Protein AF-A0A968EXW6-F1 (afdb_monomer_lite)

Structure (mmCIF, N/CA/C/O backbone):
data_AF-A0A968EXW6-F1
#
_entry.id   AF-A0A968EXW6-F1
#
loop_
_atom_site.group_PDB
_atom_site.id
_atom_site.type_symbol
_atom_site.label_atom_id
_atom_site.label_alt_id
_atom_site.label_comp_id
_atom_site.label_asym_id
_atom_site.label_entity_id
_atom_site.label_seq_id
_atom_site.pdbx_PDB_ins_code
_atom_site.Cartn_x
_atom_site.Cartn_y
_atom_site.Cartn_z
_atom_site.occupancy
_atom_site.B_iso_or_equiv
_atom_site.auth_seq_id
_atom_site.auth_comp_id
_atom_site.auth_asym_id
_atom_site.auth_atom_id
_atom_site.pdbx_PDB_model_num
ATOM 1 N N . MET A 1 1 ? -44.787 21.287 -12.733 1.00 39.47 1 MET A N 1
ATOM 2 C CA . MET A 1 1 ? -44.145 19.954 -12.680 1.00 39.47 1 MET A CA 1
ATOM 3 C C . MET A 1 1 ? -42.801 20.035 -13.386 1.00 39.47 1 MET A C 1
ATOM 5 O O . MET A 1 1 ? -42.774 20.272 -14.580 1.00 39.47 1 MET A O 1
ATOM 9 N N . GLY A 1 2 ? -41.697 19.935 -12.649 1.00 40.47 2 GLY A N 1
ATOM 10 C CA . GLY A 1 2 ? -40.346 20.066 -13.203 1.00 40.47 2 GLY A CA 1
ATOM 11 C C . GLY A 1 2 ? -39.309 19.957 -12.092 1.00 40.47 2 GLY A C 1
ATOM 12 O O . GLY A 1 2 ? -38.719 20.950 -11.681 1.00 40.47 2 GLY A O 1
ATOM 13 N N . HIS A 1 3 ? -39.161 18.759 -11.522 1.00 34.41 3 HIS A N 1
ATOM 14 C CA . HIS A 1 3 ? -38.190 18.502 -10.460 1.00 34.41 3 HIS A CA 1
ATOM 15 C C . HIS A 1 3 ? -36.772 18.460 -11.043 1.00 34.41 3 HIS A C 1
ATOM 17 O O . HIS A 1 3 ? -36.358 17.470 -11.642 1.00 34.41 3 HIS A O 1
ATOM 23 N N . LEU A 1 4 ? -36.018 19.542 -10.836 1.00 43.25 4 LEU A N 1
ATOM 24 C CA . LEU A 1 4 ? -34.595 19.622 -11.154 1.00 43.25 4 LEU A CA 1
ATOM 25 C C . LEU A 1 4 ? -33.804 18.661 -10.248 1.00 43.25 4 LEU A C 1
ATOM 27 O O . LEU A 1 4 ? -33.621 18.887 -9.047 1.00 43.25 4 LEU A O 1
ATOM 31 N N . HIS A 1 5 ? -33.328 17.570 -10.839 1.00 35.28 5 HIS A N 1
ATOM 32 C CA . HIS A 1 5 ? -32.443 16.599 -10.211 1.00 35.28 5 HIS A CA 1
ATOM 33 C C . HIS A 1 5 ? -31.071 17.252 -9.948 1.00 35.28 5 HIS A C 1
ATOM 35 O O . HIS A 1 5 ? -30.242 17.388 -10.844 1.00 35.28 5 HIS A O 1
ATOM 41 N N . ARG A 1 6 ? -30.804 17.677 -8.704 1.00 39.69 6 ARG A N 1
ATOM 42 C CA . ARG A 1 6 ? -29.458 18.114 -8.286 1.00 39.69 6 ARG A CA 1
ATOM 43 C C . ARG A 1 6 ? -28.496 16.913 -8.295 1.00 39.69 6 ARG A C 1
ATOM 45 O O . ARG A 1 6 ? -28.744 15.962 -7.547 1.00 39.69 6 ARG A O 1
ATOM 52 N N . PRO A 1 7 ? -27.364 16.950 -9.021 1.00 36.69 7 PRO A N 1
ATOM 53 C CA . PRO A 1 7 ? -26.350 15.910 -8.911 1.00 36.69 7 PRO A CA 1
ATOM 54 C C . PRO A 1 7 ? -25.694 15.966 -7.522 1.00 36.69 7 PRO A C 1
ATOM 56 O O . PRO A 1 7 ? -25.000 16.918 -7.156 1.00 36.69 7 PRO A O 1
ATOM 59 N N . ARG A 1 8 ? -25.949 14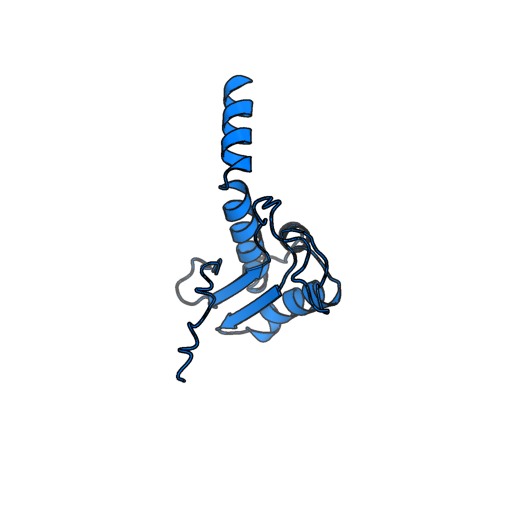.933 -6.712 1.00 46.53 8 ARG A N 1
ATOM 60 C CA . ARG A 1 8 ? -25.301 14.705 -5.415 1.00 46.53 8 ARG A CA 1
ATOM 61 C C . ARG A 1 8 ? -23.933 14.066 -5.635 1.00 46.53 8 ARG A C 1
ATOM 63 O O . ARG A 1 8 ? -23.838 13.009 -6.243 1.00 46.53 8 ARG A O 1
ATOM 70 N N . GLY A 1 9 ? -22.907 14.641 -5.011 1.00 35.31 9 GLY A N 1
ATOM 71 C CA . GLY A 1 9 ? -21.684 13.908 -4.677 1.00 35.31 9 GLY A CA 1
ATOM 72 C C . GLY A 1 9 ? -20.431 14.390 -5.393 1.00 35.31 9 GLY A C 1
ATOM 73 O O . GLY A 1 9 ? -19.865 13.690 -6.224 1.00 35.31 9 GLY A O 1
ATOM 74 N N . ARG A 1 10 ? -19.916 15.554 -4.987 1.00 34.38 10 ARG A N 1
ATOM 75 C CA . ARG A 1 10 ? -18.542 15.966 -5.298 1.00 34.38 10 ARG A CA 1
ATOM 76 C C . ARG A 1 10 ? -17.584 15.053 -4.516 1.00 34.38 10 ARG A C 1
ATOM 78 O O . ARG A 1 10 ? -17.276 15.303 -3.352 1.00 34.38 10 ARG A O 1
ATOM 85 N N . ALA A 1 11 ? -17.167 13.950 -5.136 1.00 36.31 11 ALA A N 1
ATOM 86 C CA . ALA A 1 11 ? -16.231 12.976 -4.584 1.00 36.31 11 ALA A CA 1
ATOM 87 C C . ALA A 1 11 ? -14.817 13.579 -4.470 1.00 36.31 11 ALA A C 1
ATOM 89 O O . ALA A 1 11 ? -13.970 13.404 -5.338 1.00 36.31 11 ALA A O 1
ATOM 90 N N . ARG A 1 12 ? -14.555 14.310 -3.385 1.00 39.47 12 ARG A N 1
ATOM 91 C CA . ARG A 1 12 ? -13.227 14.843 -3.049 1.00 39.47 12 ARG A CA 1
ATOM 92 C C . ARG A 1 12 ? -12.545 13.904 -2.055 1.00 39.47 12 ARG A C 1
ATOM 94 O O . ARG A 1 12 ? -12.788 13.975 -0.854 1.00 39.47 12 ARG A O 1
ATOM 101 N N . GLY A 1 13 ? -11.730 12.977 -2.551 1.00 38.56 13 GLY A N 1
ATOM 102 C CA . GLY A 1 13 ? -11.046 12.004 -1.693 1.00 38.56 13 GLY A CA 1
ATOM 103 C C . GLY A 1 13 ? -10.173 11.012 -2.449 1.00 38.56 13 GLY A C 1
ATOM 104 O O . GLY A 1 13 ? -10.233 9.819 -2.175 1.00 38.56 13 GLY A O 1
ATOM 105 N N . ALA A 1 14 ? -9.414 11.504 -3.420 1.00 44.44 14 ALA A N 1
ATOM 106 C CA . ALA A 1 14 ? -8.372 10.764 -4.112 1.00 44.44 14 ALA A CA 1
ATOM 107 C C . ALA A 1 14 ? -7.052 10.980 -3.354 1.00 44.44 14 ALA A C 1
ATOM 109 O O . ALA A 1 14 ? -6.619 12.123 -3.219 1.00 44.44 14 ALA A O 1
ATOM 110 N N . VAL A 1 15 ? -6.431 9.918 -2.831 1.00 52.66 15 VAL A N 1
ATOM 111 C CA . VAL A 1 15 ? -5.048 9.981 -2.332 1.00 52.66 15 VAL A CA 1
ATOM 112 C C . VAL A 1 15 ? -4.181 9.330 -3.403 1.00 52.66 15 VAL A C 1
ATOM 114 O O . VAL A 1 15 ? -4.154 8.109 -3.544 1.00 52.66 15 VAL A O 1
ATOM 117 N N . GLY A 1 16 ? -3.568 10.172 -4.234 1.00 47.19 16 GLY A N 1
ATOM 118 C CA . GLY A 1 16 ? -2.627 9.748 -5.265 1.00 47.19 16 GLY A CA 1
ATOM 119 C C . GLY A 1 16 ? -1.230 9.621 -4.672 1.00 47.19 16 GLY A C 1
ATOM 120 O O . GLY A 1 16 ? -0.679 10.602 -4.169 1.00 47.19 16 GLY A O 1
ATOM 121 N N . GLY A 1 17 ? -0.651 8.425 -4.733 1.00 48.84 17 GLY A N 1
ATOM 122 C CA . GLY A 1 17 ? 0.757 8.225 -4.408 1.00 48.84 17 GLY A CA 1
ATOM 123 C C . GLY A 1 17 ? 1.606 8.665 -5.596 1.00 48.84 17 GLY A C 1
ATOM 124 O O . GLY A 1 17 ? 1.685 7.948 -6.589 1.00 48.84 17 GLY A O 1
ATOM 125 N N . ARG A 1 18 ? 2.236 9.844 -5.525 1.00 44.28 18 ARG A N 1
ATOM 126 C CA . ARG A 1 18 ? 3.270 10.235 -6.496 1.00 44.28 18 ARG A CA 1
ATOM 127 C C . ARG A 1 18 ? 4.557 9.482 -6.164 1.00 44.28 18 ARG A C 1
ATOM 129 O O . ARG A 1 18 ? 5.257 9.854 -5.223 1.00 44.28 18 ARG A O 1
ATOM 136 N N . GLY A 1 19 ? 4.880 8.439 -6.927 1.00 43.31 19 GLY A N 1
ATOM 137 C CA . GLY A 1 19 ? 6.241 7.907 -6.958 1.00 43.31 19 GLY A CA 1
ATOM 138 C C . GLY A 1 19 ? 7.170 9.003 -7.478 1.00 43.31 19 GLY A C 1
ATOM 139 O O . GLY A 1 19 ? 7.073 9.381 -8.641 1.00 43.31 19 GLY A O 1
ATOM 140 N N . ARG A 1 20 ? 8.013 9.587 -6.615 1.00 41.50 20 ARG A N 1
ATOM 141 C CA . ARG A 1 20 ? 9.028 10.557 -7.050 1.00 41.50 20 ARG A CA 1
ATOM 142 C C . ARG A 1 20 ? 10.084 9.814 -7.872 1.00 41.50 20 ARG A C 1
ATOM 144 O O . ARG A 1 20 ? 10.888 9.069 -7.328 1.00 41.50 20 ARG A O 1
ATOM 151 N N . GLY A 1 21 ? 10.006 10.011 -9.179 1.00 39.44 21 GLY A N 1
ATOM 152 C CA . GLY A 1 21 ? 10.889 9.513 -10.226 1.00 39.44 21 GLY A CA 1
ATOM 153 C C . GLY A 1 21 ? 10.179 9.829 -11.538 1.00 39.44 21 GLY A C 1
ATOM 154 O O . GLY A 1 21 ? 9.039 9.412 -11.717 1.00 39.44 21 GLY A O 1
ATOM 155 N N . ALA A 1 22 ? 10.781 10.643 -12.401 1.00 41.66 22 ALA A N 1
ATOM 156 C CA . ALA A 1 22 ? 10.117 11.410 -13.463 1.00 41.66 22 ALA A CA 1
ATOM 157 C C . ALA A 1 22 ? 9.393 10.609 -14.582 1.00 41.66 22 ALA A C 1
ATOM 159 O O . ALA A 1 22 ? 9.057 11.191 -15.607 1.00 41.66 22 ALA A O 1
ATOM 160 N N . ARG A 1 23 ? 9.133 9.301 -14.417 1.00 53.03 23 ARG A N 1
ATOM 161 C CA . ARG A 1 23 ? 8.393 8.420 -15.349 1.00 53.03 23 ARG A CA 1
ATOM 162 C C . ARG A 1 23 ? 7.624 7.285 -14.634 1.00 53.03 23 ARG A C 1
ATOM 164 O O . ARG A 1 23 ? 7.504 6.184 -15.163 1.00 53.03 23 ARG A O 1
ATOM 171 N N . GLY A 1 24 ? 7.176 7.501 -13.394 1.00 52.25 24 GLY A N 1
ATOM 172 C CA . GLY A 1 24 ? 6.448 6.493 -12.607 1.00 52.25 24 GLY A CA 1
ATOM 173 C C . GLY A 1 24 ? 4.941 6.408 -12.923 1.00 52.25 24 GLY A C 1
ATOM 174 O O . GLY A 1 24 ? 4.359 7.388 -13.383 1.00 52.25 24 GLY A O 1
ATOM 175 N N . PRO A 1 25 ? 4.281 5.270 -12.644 1.00 57.75 25 PRO A N 1
ATOM 176 C CA . PRO A 1 25 ? 2.860 5.071 -12.891 1.00 57.75 25 PRO A CA 1
ATOM 177 C C . PRO A 1 25 ? 2.037 5.878 -11.878 1.00 57.75 25 PRO A C 1
ATOM 179 O O . PRO A 1 25 ? 2.315 5.889 -10.675 1.00 57.75 25 PRO A O 1
ATOM 182 N N . HIS A 1 26 ? 1.003 6.556 -12.362 1.00 59.31 26 HIS A N 1
ATOM 183 C CA . HIS A 1 26 ? 0.042 7.271 -11.539 1.00 59.31 26 HIS A CA 1
ATOM 184 C C . HIS A 1 26 ? -0.918 6.272 -10.883 1.00 59.31 26 HIS A C 1
ATOM 186 O O . HIS A 1 26 ? -1.822 5.733 -11.523 1.00 59.31 26 HIS A O 1
ATOM 192 N N . LEU A 1 27 ? -0.722 6.030 -9.585 1.00 66.81 27 LEU A N 1
ATOM 193 C CA . LEU A 1 27 ? -1.589 5.183 -8.770 1.00 66.81 27 LEU A CA 1
ATOM 194 C C . LEU A 1 27 ? -2.563 6.039 -7.957 1.00 66.81 27 LEU A C 1
ATOM 196 O O . LEU A 1 27 ? -2.169 6.784 -7.052 1.00 66.81 27 LEU A O 1
ATOM 200 N N . LEU A 1 28 ? -3.850 5.893 -8.261 1.00 73.25 28 LEU A N 1
ATOM 201 C CA . LEU A 1 28 ? -4.945 6.503 -7.527 1.00 73.25 28 LEU A CA 1
ATOM 202 C C . LEU A 1 28 ? -5.684 5.440 -6.716 1.00 73.25 28 LEU A C 1
ATOM 204 O O . LEU A 1 28 ? -6.403 4.601 -7.258 1.00 73.25 28 LEU A O 1
ATOM 208 N N . LEU A 1 29 ? -5.539 5.498 -5.394 1.00 73.19 29 LEU A N 1
ATOM 209 C CA . LEU A 1 29 ? -6.171 4.550 -4.485 1.00 73.19 29 LEU A CA 1
ATOM 210 C C . LEU A 1 29 ? -7.355 5.207 -3.775 1.00 73.19 29 LEU A C 1
ATOM 212 O O . LEU A 1 29 ? -7.218 6.258 -3.141 1.00 73.19 29 LEU A O 1
ATOM 216 N N . ARG A 1 30 ? -8.536 4.586 -3.877 1.00 71.00 30 ARG A N 1
ATOM 217 C CA . ARG A 1 30 ? -9.763 5.081 -3.248 1.00 71.00 30 ARG A CA 1
ATOM 218 C C . ARG A 1 30 ? -10.154 4.174 -2.086 1.00 71.00 30 ARG A C 1
ATOM 220 O O . ARG A 1 30 ? -10.580 3.034 -2.269 1.00 71.00 30 ARG A O 1
ATOM 227 N N . ALA A 1 31 ? -10.070 4.716 -0.876 1.00 70.25 31 ALA A N 1
ATOM 228 C CA . ALA A 1 31 ? -10.501 4.039 0.341 1.00 70.25 31 ALA A CA 1
ATOM 229 C C . ALA A 1 31 ? -11.555 4.830 1.114 1.00 70.25 31 ALA A C 1
ATOM 231 O O . ALA A 1 31 ? -11.702 6.048 0.971 1.00 70.25 31 ALA A O 1
ATOM 232 N N . ARG A 1 32 ? -12.321 4.101 1.931 1.00 61.53 32 ARG A N 1
ATOM 233 C CA . ARG A 1 32 ? -13.412 4.659 2.734 1.00 61.53 32 ARG A CA 1
ATOM 234 C C . ARG A 1 32 ? -12.853 5.543 3.849 1.00 61.53 32 ARG A C 1
ATOM 236 O O . ARG A 1 32 ? -12.243 5.033 4.792 1.00 61.53 32 ARG A O 1
ATOM 243 N N . ARG A 1 33 ? -13.114 6.855 3.768 1.00 58.62 33 ARG A N 1
ATOM 244 C CA . ARG A 1 33 ? -12.785 7.808 4.840 1.00 58.62 33 ARG A CA 1
ATOM 245 C C . ARG A 1 33 ? -13.497 7.444 6.152 1.00 58.62 33 ARG A C 1
ATOM 247 O O . ARG A 1 33 ? -14.614 6.918 6.107 1.00 58.62 33 ARG A O 1
ATOM 254 N N . PRO A 1 34 ? -12.896 7.763 7.313 1.00 55.31 34 PRO A N 1
ATOM 255 C CA . PRO A 1 34 ? -13.618 7.743 8.579 1.00 55.31 34 PRO A CA 1
ATOM 256 C C . PRO A 1 34 ? -14.796 8.720 8.491 1.00 55.31 34 PRO A C 1
ATOM 258 O O . PRO A 1 34 ? -14.606 9.909 8.239 1.00 55.31 34 PRO A O 1
ATOM 261 N N . ARG A 1 35 ? -16.025 8.207 8.624 1.00 52.53 35 ARG A N 1
ATOM 262 C CA . ARG A 1 35 ? -17.216 9.061 8.679 1.00 52.53 35 ARG A CA 1
ATOM 263 C C . ARG A 1 35 ? -17.241 9.784 10.032 1.00 52.53 35 ARG A C 1
ATOM 265 O O . ARG A 1 35 ? -17.078 9.109 11.049 1.00 52.53 35 ARG A O 1
ATOM 272 N N . PRO A 1 36 ? -17.472 11.108 10.073 1.00 54.47 36 PRO A N 1
ATOM 273 C CA . PRO A 1 36 ? -17.835 11.776 11.316 1.00 54.47 36 PRO A CA 1
ATOM 274 C C . PRO A 1 36 ? -19.152 11.176 11.826 1.00 54.47 36 PRO A C 1
ATOM 276 O O . PRO A 1 36 ? -20.030 10.822 11.035 1.00 54.47 36 PRO A O 1
ATOM 279 N N . ARG A 1 37 ? -19.251 10.992 13.144 1.00 52.50 37 ARG A N 1
ATOM 280 C CA . ARG A 1 37 ? -20.352 10.292 13.819 1.00 52.50 37 ARG A CA 1
ATOM 281 C C . ARG A 1 37 ? -21.620 11.159 13.798 1.00 52.50 37 ARG A C 1
ATOM 283 O O . ARG A 1 37 ? -21.978 11.763 14.798 1.00 52.50 37 ARG A O 1
ATOM 290 N N . ASP A 1 38 ? -22.276 11.243 12.642 1.00 52.12 38 ASP A N 1
ATOM 291 C CA . ASP A 1 38 ? -23.578 11.898 12.482 1.00 52.12 38 ASP A CA 1
ATOM 292 C C . ASP A 1 38 ? -24.688 10.976 13.014 1.00 52.12 38 ASP A C 1
ATOM 294 O O . ASP A 1 38 ? -24.882 9.855 12.539 1.00 52.12 38 ASP A O 1
ATOM 298 N N . ARG A 1 39 ? -25.401 11.450 14.039 1.00 54.84 39 ARG A N 1
ATOM 299 C CA . ARG A 1 39 ? -26.441 10.707 14.766 1.00 54.84 39 ARG A CA 1
ATOM 300 C C . ARG A 1 39 ? -27.813 10.767 14.068 1.00 54.84 39 ARG A C 1
ATOM 302 O O . ARG A 1 39 ? -28.721 10.060 14.502 1.00 54.84 39 ARG A O 1
ATOM 309 N N . ARG A 1 40 ? -27.991 11.575 13.006 1.00 57.81 40 ARG A N 1
ATOM 310 C CA . ARG A 1 40 ? -29.317 11.914 12.434 1.00 57.81 40 ARG A CA 1
ATOM 311 C C . ARG A 1 40 ? -29.836 11.033 11.289 1.00 57.81 40 ARG A C 1
ATOM 313 O O . ARG A 1 40 ? -30.971 11.232 10.870 1.00 57.81 40 ARG A O 1
ATOM 320 N N . ARG A 1 41 ? -29.084 10.056 10.768 1.00 46.78 41 ARG A N 1
ATOM 321 C CA . ARG A 1 41 ? -29.525 9.246 9.607 1.00 46.78 41 ARG A CA 1
ATOM 322 C C . ARG A 1 41 ? -29.509 7.745 9.897 1.00 46.78 41 ARG A C 1
ATOM 324 O O . ARG A 1 41 ? -28.586 7.044 9.494 1.00 46.78 41 ARG A O 1
ATOM 331 N N . ARG A 1 42 ? -30.547 7.252 10.585 1.00 44.47 42 ARG A N 1
ATOM 332 C CA . ARG A 1 42 ? -30.737 5.818 10.895 1.00 44.47 42 ARG A CA 1
ATOM 333 C C . ARG A 1 42 ? -31.510 5.011 9.836 1.00 44.47 42 ARG A C 1
ATOM 335 O O . ARG A 1 42 ? -31.631 3.812 10.008 1.00 44.47 42 ARG A O 1
ATOM 342 N N . GLY A 1 43 ? -32.012 5.623 8.758 1.00 41.19 43 GLY A N 1
ATOM 343 C CA . GLY A 1 43 ? -32.969 4.955 7.853 1.00 41.19 43 GLY A CA 1
ATOM 344 C C . GLY A 1 43 ? -32.626 4.920 6.361 1.00 41.19 43 GLY A C 1
ATOM 345 O O . GLY A 1 43 ? -33.492 4.593 5.564 1.00 41.19 43 GLY A O 1
ATOM 346 N N . ALA A 1 44 ? -31.411 5.283 5.943 1.00 51.59 44 ALA A N 1
ATOM 347 C CA . ALA A 1 44 ? -31.071 5.372 4.519 1.00 51.59 44 ALA A CA 1
ATOM 348 C C . ALA A 1 44 ? -29.859 4.507 4.160 1.00 51.59 44 ALA A C 1
ATOM 350 O O . ALA A 1 44 ? -28.827 5.043 3.767 1.00 51.59 44 ALA A O 1
ATOM 351 N N . TRP A 1 45 ? -29.990 3.186 4.302 1.00 47.16 45 TRP A N 1
ATOM 352 C CA . TRP A 1 45 ? -29.017 2.220 3.783 1.00 47.16 45 TRP A CA 1
ATOM 353 C C . TRP A 1 45 ? -29.776 1.031 3.183 1.00 47.16 45 TRP A C 1
ATOM 355 O O . TRP A 1 45 ? -30.157 0.095 3.878 1.00 47.16 45 TRP A O 1
ATOM 365 N N . ARG A 1 46 ? -30.090 1.142 1.886 1.00 38.88 46 ARG A N 1
ATOM 366 C CA . ARG A 1 46 ? -30.579 0.032 1.055 1.00 38.88 46 ARG A CA 1
ATOM 367 C C . ARG A 1 46 ? -29.361 -0.818 0.666 1.00 38.88 46 ARG A C 1
ATOM 369 O O . ARG A 1 46 ? -28.277 -0.253 0.541 1.00 38.88 46 ARG A O 1
ATOM 376 N N . GLY A 1 47 ? -29.575 -2.134 0.579 1.00 35.75 47 GLY A N 1
ATOM 377 C CA . GLY A 1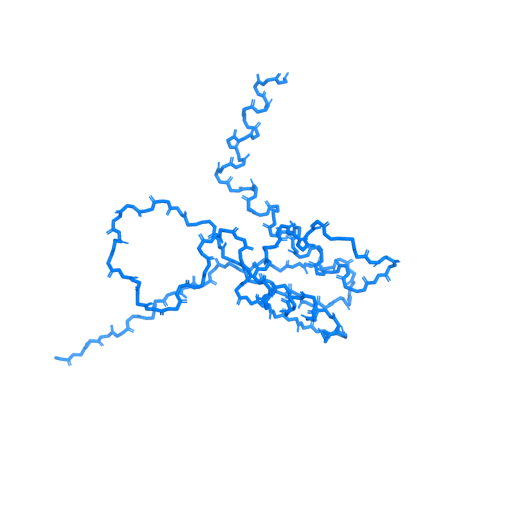 47 ? -28.577 -3.212 0.581 1.00 35.75 47 GLY A CA 1
ATOM 378 C C . GLY A 1 47 ? -27.334 -3.000 -0.285 1.00 35.75 47 GLY A C 1
ATOM 379 O O . GLY A 1 47 ? -27.368 -2.220 -1.224 1.00 35.75 47 GLY A O 1
ATOM 380 N N . GLU A 1 48 ? -26.266 -3.738 0.058 1.00 48.22 48 GLU A N 1
ATOM 381 C CA . GLU A 1 48 ? -24.885 -3.692 -0.488 1.00 48.22 48 GLU A CA 1
ATOM 382 C C . GLU A 1 48 ? -23.854 -2.882 0.334 1.00 48.22 48 GLU A C 1
ATOM 384 O O . GLU A 1 48 ? -22.773 -2.536 -0.148 1.00 48.22 48 GLU A O 1
ATOM 389 N N . ASP A 1 49 ? -24.127 -2.629 1.619 1.00 48.69 49 ASP A N 1
ATOM 390 C CA . ASP A 1 49 ? -23.159 -2.078 2.580 1.00 48.69 49 ASP A CA 1
ATOM 391 C C . ASP A 1 49 ? -22.009 -3.072 2.877 1.00 48.69 49 ASP A C 1
ATOM 393 O O . ASP A 1 49 ? -21.971 -3.769 3.890 1.00 48.69 49 ASP A O 1
ATOM 397 N N . LEU A 1 50 ? -21.014 -3.112 1.990 1.00 48.56 50 LEU A N 1
ATOM 398 C CA . LEU A 1 50 ? -19.745 -3.815 2.186 1.00 48.56 50 LEU A CA 1
ATOM 399 C C . LEU A 1 50 ? -18.994 -3.269 3.428 1.00 48.56 50 LEU A C 1
ATOM 401 O O . LEU A 1 50 ? -18.533 -2.121 3.444 1.00 48.56 50 LEU A O 1
ATOM 405 N N . GLY A 1 51 ? -18.856 -4.108 4.463 1.00 45.72 51 GLY A N 1
ATOM 406 C CA . GLY A 1 51 ? -17.804 -4.092 5.500 1.00 45.72 51 GLY A CA 1
ATOM 407 C C . GLY A 1 51 ? -17.438 -2.726 6.107 1.00 45.72 51 GLY A C 1
ATOM 408 O O . GLY A 1 51 ? -16.452 -2.091 5.716 1.00 45.72 51 GLY A O 1
ATOM 409 N N . GLY A 1 52 ? -18.214 -2.276 7.095 1.00 52.19 52 GLY A N 1
ATOM 410 C CA . GLY A 1 52 ? -18.250 -0.919 7.663 1.00 52.19 52 GLY A CA 1
ATOM 411 C C . GLY A 1 52 ? -17.061 -0.429 8.506 1.00 52.19 52 GLY A C 1
ATOM 412 O O . GLY A 1 52 ? -17.280 0.130 9.580 1.00 52.19 52 GLY A O 1
ATOM 413 N N . HIS A 1 53 ? -15.816 -0.536 8.029 1.00 65.75 53 HIS A N 1
ATOM 414 C CA . HIS A 1 53 ? -14.649 0.012 8.738 1.00 65.75 53 HIS A CA 1
ATOM 415 C C . HIS A 1 53 ? -13.832 1.029 7.913 1.00 65.75 53 HIS A C 1
ATOM 417 O O . HIS A 1 53 ? -13.687 0.896 6.696 1.00 65.75 53 HIS A O 1
ATOM 423 N N . PRO A 1 54 ? -13.273 2.076 8.550 1.00 71.44 54 PRO A N 1
ATOM 424 C CA . PRO A 1 54 ? -12.399 3.033 7.875 1.00 71.44 54 PRO A CA 1
ATOM 425 C C . PRO A 1 54 ? -11.115 2.359 7.379 1.00 71.44 54 PRO A C 1
ATOM 427 O O . PRO A 1 54 ? -10.446 1.640 8.126 1.00 71.44 54 PRO A O 1
ATOM 430 N N . GLY A 1 55 ? -10.749 2.637 6.126 1.00 76.25 55 GLY A N 1
ATOM 431 C CA . GLY A 1 55 ? -9.587 2.026 5.469 1.00 76.25 55 GLY A CA 1
ATOM 432 C C . GLY A 1 55 ? -9.878 0.755 4.665 1.00 76.25 55 GLY A C 1
ATOM 433 O O . GLY A 1 55 ? -8.928 0.156 4.163 1.00 76.25 55 GLY A O 1
ATOM 434 N N . THR A 1 56 ? -11.147 0.363 4.505 1.00 85.88 56 THR A N 1
ATOM 435 C CA . THR A 1 56 ? -11.562 -0.628 3.497 1.00 85.88 56 THR A CA 1
ATOM 436 C C . THR A 1 56 ? -11.311 -0.084 2.086 1.00 85.88 56 THR A C 1
ATOM 438 O O . THR A 1 56 ? -11.612 1.084 1.797 1.00 85.88 56 THR A O 1
ATOM 441 N N . ILE A 1 57 ? -10.754 -0.928 1.213 1.00 86.81 57 ILE A N 1
ATOM 442 C CA . ILE A 1 57 ? -10.477 -0.610 -0.193 1.00 86.81 57 ILE A CA 1
ATOM 443 C C . ILE A 1 57 ? -11.800 -0.594 -0.964 1.00 86.81 57 ILE A C 1
ATOM 445 O O . ILE A 1 57 ? -12.500 -1.601 -1.026 1.00 86.81 57 ILE A O 1
ATOM 449 N N . LEU A 1 58 ? -12.144 0.546 -1.566 1.00 85.88 58 LEU A N 1
ATOM 450 C CA . LEU A 1 58 ? -13.345 0.671 -2.404 1.00 85.88 58 LEU A CA 1
ATOM 451 C C . LEU A 1 58 ? -13.013 0.369 -3.870 1.00 85.88 58 LEU A C 1
ATOM 453 O O . LEU A 1 58 ? -13.795 -0.253 -4.590 1.00 85.88 58 LEU A O 1
ATOM 457 N N . GLY A 1 59 ? -11.820 0.770 -4.299 1.00 84.38 59 GLY A N 1
ATOM 458 C CA . GLY A 1 59 ? -11.284 0.519 -5.629 1.00 84.38 59 GLY A CA 1
ATOM 459 C C . GLY A 1 59 ? -9.936 1.207 -5.821 1.00 84.38 59 GLY A C 1
ATOM 460 O O . GLY A 1 59 ? -9.523 2.031 -5.001 1.00 84.38 59 GLY A O 1
ATOM 461 N N . ALA A 1 60 ? -9.260 0.867 -6.912 1.00 86.75 60 ALA A N 1
ATOM 462 C CA . ALA A 1 60 ? -7.996 1.466 -7.307 1.00 86.75 60 ALA A CA 1
ATOM 463 C C . ALA A 1 60 ? -7.975 1.696 -8.817 1.00 86.75 60 ALA A C 1
ATOM 465 O O . ALA A 1 60 ? -8.562 0.922 -9.572 1.00 86.75 60 ALA A O 1
ATOM 466 N N . THR A 1 61 ? -7.280 2.743 -9.239 1.00 88.31 61 THR A N 1
ATOM 467 C CA . THR A 1 61 ? -7.021 3.056 -10.642 1.00 88.31 61 THR A CA 1
ATOM 468 C C . THR A 1 61 ? -5.520 3.229 -10.797 1.00 88.31 61 THR A C 1
ATOM 470 O O . THR A 1 61 ? -4.919 4.045 -10.099 1.00 88.31 61 THR A O 1
ATOM 473 N N . VAL A 1 62 ? -4.910 2.440 -11.677 1.00 86.75 62 VAL A N 1
ATOM 474 C CA . VAL A 1 62 ? -3.469 2.485 -11.941 1.00 86.75 62 VAL A CA 1
ATOM 475 C C . VAL A 1 62 ? -3.258 2.849 -13.400 1.00 86.75 62 VAL A C 1
ATOM 477 O O . VAL A 1 62 ? -3.837 2.212 -14.275 1.00 86.75 62 VAL A O 1
ATOM 480 N N . LEU A 1 63 ? -2.444 3.867 -13.655 1.00 86.06 63 LEU A N 1
ATOM 481 C CA . LEU A 1 63 ? -2.110 4.340 -14.995 1.00 86.06 63 LEU A CA 1
ATOM 482 C C . LEU A 1 63 ? -0.589 4.329 -15.158 1.00 86.06 63 LEU A C 1
ATOM 484 O O . LEU A 1 63 ? 0.106 4.987 -14.391 1.00 86.06 63 LEU A O 1
ATOM 488 N N . GLY A 1 64 ? -0.062 3.605 -16.144 1.00 83.69 64 GLY A N 1
ATOM 489 C CA . GLY A 1 64 ? 1.369 3.594 -16.468 1.00 83.69 64 GLY A CA 1
ATOM 490 C C . GLY A 1 64 ? 1.900 2.214 -16.851 1.00 83.69 64 GLY A C 1
ATOM 491 O O . GLY A 1 64 ? 1.148 1.242 -16.941 1.00 83.69 64 GLY A O 1
ATOM 492 N N . SER A 1 65 ? 3.210 2.127 -17.085 1.00 85.38 65 SER A N 1
ATOM 493 C CA . SER A 1 65 ? 3.877 0.862 -17.401 1.00 85.38 65 SER A CA 1
ATOM 494 C C . SER A 1 65 ? 3.728 -0.142 -16.251 1.00 85.38 65 SER A C 1
ATOM 496 O O . SER A 1 65 ? 3.710 0.233 -15.080 1.00 85.38 65 SER A O 1
ATOM 498 N N . ARG A 1 66 ? 3.563 -1.427 -16.601 1.00 87.19 66 ARG A N 1
ATOM 499 C CA . ARG A 1 66 ? 3.338 -2.545 -15.659 1.00 87.19 66 ARG A CA 1
ATOM 500 C C . ARG A 1 66 ? 2.148 -2.350 -14.703 1.00 87.19 66 ARG A C 1
ATOM 502 O O . ARG A 1 66 ? 2.113 -2.931 -13.621 1.00 87.19 66 ARG A O 1
ATOM 509 N N . ALA A 1 67 ? 1.125 -1.589 -15.108 1.00 87.69 67 ALA A N 1
ATOM 510 C CA . ALA A 1 67 ? -0.087 -1.390 -14.307 1.00 87.69 67 ALA A CA 1
ATOM 511 C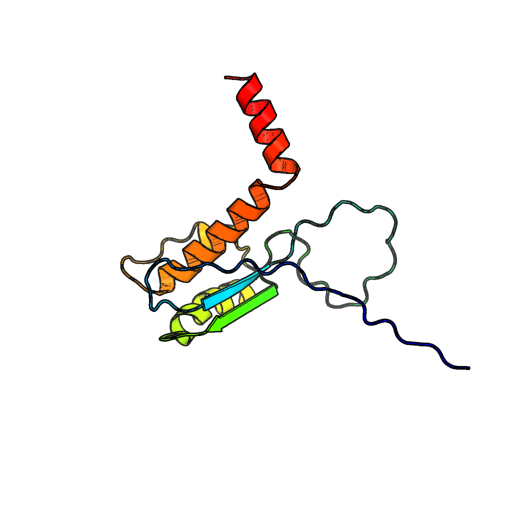 C . ALA A 1 67 ? -0.770 -2.707 -13.886 1.00 87.69 67 ALA A C 1
ATOM 513 O O . ALA A 1 67 ? -1.317 -2.772 -12.788 1.00 87.69 67 ALA A O 1
ATOM 514 N N . GLY A 1 68 ? -0.697 -3.762 -14.709 1.00 88.19 68 GLY A N 1
ATOM 515 C CA . GLY A 1 68 ? -1.219 -5.090 -14.361 1.00 88.19 68 GLY A CA 1
ATOM 516 C C . GLY A 1 68 ? -0.562 -5.695 -13.114 1.00 88.19 68 GLY A C 1
ATOM 517 O O . GLY A 1 68 ? -1.263 -6.180 -12.226 1.00 88.19 68 GLY A O 1
ATOM 518 N N . GLU A 1 69 ? 0.764 -5.578 -12.987 1.00 88.44 69 GLU A N 1
ATOM 519 C CA . GLU A 1 69 ? 1.520 -6.057 -11.818 1.00 88.44 69 GLU A CA 1
ATOM 520 C C . GLU A 1 69 ? 1.169 -5.265 -10.549 1.00 88.44 69 GLU A C 1
ATOM 522 O O . GLU A 1 69 ? 1.071 -5.823 -9.459 1.00 88.44 69 GLU A O 1
ATOM 527 N N . LEU A 1 70 ? 0.923 -3.960 -10.689 1.00 89.38 70 LEU A N 1
ATOM 528 C CA . LEU A 1 70 ? 0.547 -3.071 -9.583 1.00 89.38 70 LEU A CA 1
ATOM 529 C C . LEU A 1 70 ? -0.899 -3.260 -9.125 1.00 89.38 70 LEU A C 1
ATOM 531 O O . LEU A 1 70 ? -1.226 -3.020 -7.960 1.00 89.38 70 LEU A O 1
ATOM 535 N N . LEU A 1 71 ? -1.781 -3.656 -10.041 1.00 91.25 71 LEU A N 1
ATOM 536 C CA . LEU A 1 71 ? -3.198 -3.844 -9.759 1.00 91.25 71 LEU A CA 1
ATOM 537 C C . LEU A 1 71 ? -3.450 -5.156 -9.003 1.00 91.25 71 LEU A C 1
ATOM 539 O O . LEU A 1 71 ? -4.330 -5.197 -8.141 1.00 91.25 71 LEU A O 1
ATOM 543 N N . MET A 1 72 ? -2.661 -6.202 -9.267 1.00 91.81 72 MET A N 1
ATOM 544 C CA . MET A 1 72 ? -2.857 -7.537 -8.689 1.00 91.81 72 MET A CA 1
ATOM 545 C C . MET A 1 72 ? -2.920 -7.548 -7.143 1.00 91.81 72 MET A C 1
ATOM 547 O O . MET A 1 72 ? -3.905 -8.060 -6.599 1.00 91.81 72 MET A O 1
ATOM 551 N N . PRO A 1 73 ? -1.986 -6.921 -6.394 1.00 90.62 73 PRO A N 1
ATOM 552 C CA . PRO A 1 73 ? -2.065 -6.867 -4.931 1.00 90.62 73 PRO A CA 1
ATOM 553 C C . PRO A 1 73 ? -3.323 -6.155 -4.418 1.00 90.62 73 PRO A C 1
ATOM 555 O O . PRO A 1 73 ? -3.882 -6.528 -3.387 1.00 90.62 73 PRO A O 1
ATOM 558 N N . LEU A 1 74 ? -3.791 -5.133 -5.140 1.00 91.06 74 LEU A N 1
ATOM 559 C CA . LEU A 1 74 ? -4.974 -4.354 -4.771 1.00 91.06 74 LEU A CA 1
ATOM 560 C C . LEU A 1 74 ? -6.267 -5.136 -5.021 1.00 91.06 74 LEU A C 1
ATOM 562 O O . LEU A 1 74 ? -7.194 -5.059 -4.211 1.00 91.06 74 LEU A O 1
ATOM 566 N N . VAL A 1 75 ? -6.320 -5.919 -6.102 1.00 92.56 75 VAL A N 1
ATOM 567 C CA . VAL A 1 75 ? -7.435 -6.831 -6.401 1.00 92.56 75 VAL A CA 1
ATOM 568 C C . VAL A 1 75 ? -7.513 -7.934 -5.353 1.00 92.56 75 VAL A C 1
ATOM 570 O O . VAL A 1 75 ? -8.589 -8.159 -4.798 1.00 92.56 75 VAL A O 1
ATOM 573 N N . LEU A 1 76 ? -6.382 -8.561 -5.013 1.00 92.88 76 LEU A N 1
ATOM 574 C CA . LEU A 1 76 ? -6.323 -9.587 -3.970 1.00 92.88 76 LEU A CA 1
ATOM 575 C C . LEU A 1 76 ? -6.756 -9.027 -2.609 1.00 92.88 76 LEU A C 1
ATOM 577 O O . LEU A 1 76 ? -7.565 -9.635 -1.906 1.00 92.88 76 LEU A O 1
ATOM 581 N N . ALA A 1 77 ? -6.268 -7.838 -2.257 1.00 90.69 77 ALA A N 1
ATOM 582 C CA . ALA A 1 77 ? -6.648 -7.169 -1.023 1.00 90.69 77 ALA A CA 1
ATOM 583 C C . ALA A 1 77 ? -8.148 -6.853 -0.980 1.00 90.69 77 ALA A C 1
ATOM 585 O O . ALA A 1 77 ? -8.786 -7.075 0.047 1.00 90.69 77 ALA A O 1
ATOM 586 N N . LYS A 1 78 ? -8.737 -6.396 -2.092 1.00 89.81 78 LYS A N 1
ATOM 587 C CA . LYS A 1 78 ? -10.179 -6.137 -2.175 1.00 89.81 78 LYS A CA 1
ATOM 588 C C . LYS A 1 78 ? -11.001 -7.427 -2.091 1.00 89.81 78 LYS A C 1
ATOM 590 O O . LYS A 1 78 ? -11.975 -7.450 -1.344 1.00 89.81 78 LYS A O 1
ATOM 595 N N . LYS A 1 79 ? -10.597 -8.489 -2.800 1.00 89.50 79 LYS A N 1
ATOM 596 C CA . LYS A 1 79 ? -11.269 -9.801 -2.784 1.00 89.50 79 LYS A CA 1
ATOM 597 C C . LYS A 1 79 ? -11.321 -10.393 -1.374 1.00 89.50 79 LYS A C 1
ATOM 599 O O . LYS A 1 79 ? -12.355 -10.903 -0.969 1.00 89.50 79 LYS A O 1
ATOM 604 N N . ASN A 1 80 ? -10.234 -10.258 -0.619 1.00 89.50 80 ASN A N 1
ATOM 605 C CA . ASN A 1 80 ? -10.125 -10.773 0.748 1.00 89.50 80 ASN A CA 1
ATOM 606 C C . ASN A 1 80 ? -10.574 -9.770 1.829 1.00 89.50 80 ASN A C 1
ATOM 608 O O . ASN A 1 80 ? -10.342 -10.000 3.013 1.00 89.50 80 ASN A O 1
ATOM 612 N N . GLY A 1 81 ? -11.161 -8.626 1.456 1.00 86.75 81 GLY A N 1
ATOM 613 C CA . GLY A 1 81 ? -11.619 -7.619 2.420 1.00 86.75 81 GLY A CA 1
ATOM 614 C C . GLY A 1 81 ? -10.505 -7.000 3.281 1.00 86.75 81 GLY A C 1
ATOM 615 O O . GLY A 1 81 ? -10.771 -6.504 4.379 1.00 86.75 81 GLY A O 1
ATOM 616 N N . LEU A 1 82 ? -9.252 -7.012 2.811 1.00 89.00 82 LEU A N 1
ATOM 617 C CA . LEU A 1 82 ? -8.113 -6.455 3.536 1.00 89.00 82 LEU A CA 1
ATOM 618 C C . LEU A 1 82 ? -8.191 -4.924 3.607 1.00 89.00 82 LEU A C 1
ATOM 620 O O . LEU A 1 82 ? -8.540 -4.223 2.653 1.00 89.00 82 LEU A O 1
ATOM 624 N N . LYS A 1 83 ? -7.804 -4.382 4.764 1.00 88.19 83 LYS A N 1
ATOM 625 C CA . LYS A 1 83 ? -7.683 -2.936 4.984 1.00 88.19 83 LYS A CA 1
ATOM 626 C C . LYS A 1 83 ? -6.359 -2.422 4.422 1.00 88.19 83 LYS A C 1
ATOM 628 O O . LYS A 1 83 ? -5.342 -3.111 4.486 1.00 88.19 83 LYS A O 1
ATOM 633 N N . LEU A 1 84 ? -6.329 -1.151 4.017 1.00 87.44 84 LEU A N 1
ATOM 634 C CA . LEU A 1 84 ? -5.097 -0.486 3.569 1.00 87.44 84 LEU A CA 1
ATOM 635 C C . LEU A 1 84 ? -3.966 -0.508 4.601 1.00 87.44 84 LEU A C 1
ATOM 637 O O . LEU A 1 84 ? -2.804 -0.459 4.225 1.00 87.44 84 LEU A O 1
ATOM 641 N N . ALA A 1 85 ? -4.287 -0.599 5.893 1.00 87.81 85 ALA A N 1
ATOM 642 C CA . ALA A 1 85 ? -3.276 -0.718 6.942 1.00 87.81 85 ALA A CA 1
ATOM 643 C C . ALA A 1 85 ? -2.482 -2.029 6.820 1.00 87.81 85 ALA A C 1
ATOM 645 O O . ALA A 1 85 ? -1.280 -2.048 7.060 1.00 87.81 85 ALA A O 1
ATOM 646 N N . ARG A 1 86 ? -3.135 -3.119 6.392 1.00 90.25 86 ARG A N 1
ATOM 647 C CA . ARG A 1 86 ? -2.472 -4.411 6.190 1.00 90.25 86 ARG A CA 1
ATOM 648 C C . ARG A 1 86 ? -1.578 -4.387 4.951 1.00 90.25 86 ARG A C 1
ATOM 650 O O . ARG A 1 86 ? -0.468 -4.898 5.004 1.00 90.25 86 ARG A O 1
ATOM 657 N N . VAL A 1 87 ? -2.039 -3.734 3.881 1.00 90.19 87 VAL A N 1
ATOM 658 C CA . VAL A 1 87 ? -1.252 -3.528 2.652 1.00 90.19 87 VAL A CA 1
ATOM 659 C C . VAL A 1 87 ? -0.001 -2.693 2.944 1.00 90.19 87 VAL A C 1
ATOM 661 O O . VAL A 1 87 ? 1.089 -3.080 2.545 1.00 90.19 87 VAL A O 1
ATOM 664 N N . ALA A 1 88 ? -0.134 -1.603 3.706 1.00 89.00 88 ALA A N 1
ATOM 665 C CA . ALA A 1 88 ? 0.992 -0.779 4.158 1.00 89.00 88 ALA A CA 1
ATOM 666 C C . ALA A 1 88 ? 2.010 -1.576 5.000 1.00 89.00 88 ALA A C 1
ATOM 668 O O . ALA A 1 88 ? 3.216 -1.464 4.798 1.00 89.00 88 ALA A O 1
ATOM 669 N N . GLY A 1 89 ? 1.527 -2.441 5.898 1.00 89.25 89 GLY A N 1
ATOM 670 C CA . GLY A 1 89 ? 2.369 -3.313 6.725 1.00 89.25 89 GLY A CA 1
ATOM 671 C C . GLY A 1 89 ? 2.958 -4.534 6.008 1.00 89.25 89 GLY A C 1
ATOM 672 O O . GLY A 1 89 ? 3.605 -5.350 6.657 1.00 89.25 89 GLY A O 1
ATOM 673 N N . THR A 1 90 ? 2.721 -4.705 4.704 1.00 91.50 90 THR A N 1
ATOM 674 C CA . THR A 1 90 ? 3.294 -5.812 3.927 1.00 91.50 90 THR A CA 1
ATOM 675 C C . THR A 1 90 ? 4.701 -5.450 3.443 1.00 91.50 90 THR A C 1
ATOM 677 O O . THR A 1 90 ? 4.998 -4.298 3.104 1.00 91.50 90 THR A O 1
ATOM 680 N N . ILE A 1 91 ? 5.590 -6.441 3.412 1.00 90.12 91 ILE A N 1
ATOM 681 C CA . ILE A 1 91 ? 6.936 -6.292 2.861 1.00 90.12 91 ILE A CA 1
ATOM 682 C C . ILE A 1 91 ? 6.836 -6.481 1.349 1.00 90.12 91 ILE A C 1
ATOM 684 O O . ILE A 1 91 ? 6.451 -7.545 0.874 1.00 90.12 91 ILE A O 1
ATOM 688 N N . PHE A 1 92 ? 7.159 -5.426 0.604 1.00 88.19 92 PHE A N 1
ATOM 689 C CA . PHE A 1 92 ? 7.305 -5.493 -0.844 1.00 88.19 92 PHE A CA 1
ATOM 690 C C . PHE A 1 92 ? 8.789 -5.644 -1.179 1.00 88.19 92 PHE A C 1
ATOM 692 O O . PHE A 1 92 ? 9.610 -4.985 -0.534 1.00 88.19 92 PHE A O 1
ATOM 699 N N . PRO A 1 93 ? 9.141 -6.481 -2.166 1.00 89.25 93 PRO A N 1
ATOM 700 C CA . PRO A 1 93 ? 10.521 -6.629 -2.599 1.00 89.25 93 PRO A CA 1
ATOM 701 C C . PRO A 1 93 ? 11.060 -5.302 -3.147 1.00 89.25 93 PRO A C 1
ATOM 703 O O . PRO A 1 93 ? 10.375 -4.587 -3.884 1.00 89.25 93 PRO A O 1
ATOM 706 N N . TYR A 1 94 ? 12.305 -4.990 -2.800 1.00 85.81 94 TYR A N 1
ATOM 707 C CA . TYR A 1 94 ? 13.051 -3.839 -3.305 1.00 85.81 94 TYR A CA 1
ATOM 708 C C . TYR A 1 94 ? 14.107 -4.314 -4.323 1.00 85.81 94 TYR A C 1
ATOM 710 O O . TYR A 1 94 ? 14.676 -5.381 -4.097 1.00 85.81 94 TYR A O 1
ATOM 718 N N . PRO A 1 95 ? 14.434 -3.567 -5.397 1.00 83.81 95 PRO A N 1
ATOM 719 C CA . PRO A 1 95 ? 13.780 -2.365 -5.921 1.00 83.81 95 PRO A CA 1
ATOM 720 C C . PRO A 1 95 ? 12.717 -2.726 -6.978 1.00 83.81 95 PRO A C 1
ATOM 722 O O . PRO A 1 95 ? 13.044 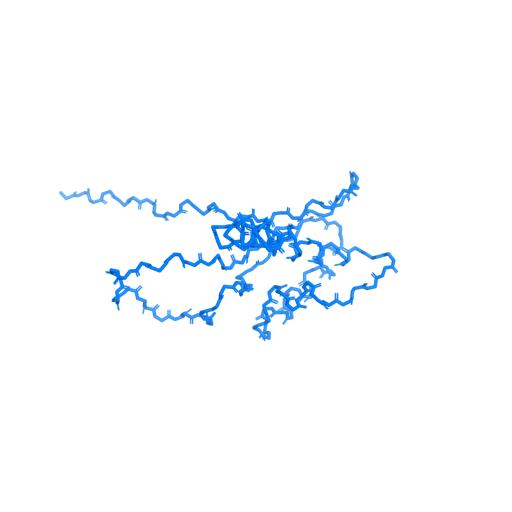-3.023 -8.126 1.00 83.81 95 PRO A O 1
ATOM 725 N N . THR A 1 96 ? 11.425 -2.689 -6.622 1.00 86.50 96 THR A N 1
ATOM 726 C CA . THR A 1 96 ? 10.331 -3.023 -7.560 1.00 86.50 96 THR A CA 1
ATOM 727 C C . THR A 1 96 ? 9.290 -1.917 -7.687 1.00 86.50 96 THR A C 1
ATOM 729 O O . THR A 1 96 ? 9.073 -1.112 -6.784 1.00 86.50 96 THR A O 1
ATOM 732 N N . MET A 1 97 ? 8.580 -1.903 -8.819 1.00 85.69 97 MET A N 1
ATOM 733 C CA . MET A 1 97 ? 7.498 -0.944 -9.071 1.00 85.69 97 MET A CA 1
ATOM 734 C C . MET A 1 97 ? 6.313 -1.146 -8.117 1.00 85.69 97 MET A C 1
ATOM 736 O O . MET A 1 97 ? 5.625 -0.186 -7.767 1.00 85.69 97 MET A O 1
ATOM 740 N N . VAL A 1 98 ? 6.104 -2.387 -7.662 1.00 88.00 98 VAL A N 1
ATOM 741 C CA . VAL A 1 98 ? 5.031 -2.775 -6.736 1.00 88.00 98 VAL A CA 1
ATOM 742 C C . VAL A 1 98 ? 5.181 -2.096 -5.372 1.00 88.00 98 VAL A C 1
ATOM 744 O O . VAL A 1 98 ? 4.181 -1.840 -4.702 1.00 88.00 98 VAL A O 1
ATOM 747 N N . GLU A 1 99 ? 6.385 -1.649 -5.006 1.00 86.25 99 GLU A N 1
ATOM 748 C CA . GLU A 1 99 ? 6.596 -0.776 -3.846 1.00 86.25 99 GLU A CA 1
ATOM 749 C C . GLU A 1 99 ? 5.745 0.513 -3.918 1.00 86.25 99 GLU A C 1
ATOM 751 O O . GLU A 1 99 ? 5.338 1.066 -2.894 1.00 86.25 99 GLU A O 1
ATOM 756 N N . GLY A 1 100 ? 5.377 0.966 -5.123 1.00 86.81 100 GLY A N 1
ATOM 757 C CA . GLY A 1 100 ? 4.436 2.068 -5.327 1.00 86.81 100 GLY A CA 1
ATOM 758 C C . GLY A 1 100 ? 3.064 1.831 -4.682 1.00 86.81 100 GLY A C 1
ATOM 759 O O . GLY A 1 100 ? 2.457 2.776 -4.173 1.00 86.81 100 GLY A O 1
ATOM 760 N N . VAL A 1 101 ? 2.602 0.577 -4.620 1.00 88.94 101 VAL A N 1
ATOM 761 C CA . VAL A 1 101 ? 1.354 0.191 -3.941 1.00 88.94 101 VAL A CA 1
ATOM 762 C C . VAL A 1 101 ? 1.470 0.405 -2.433 1.00 88.94 101 VAL A C 1
ATOM 764 O O . VAL A 1 101 ? 0.568 0.989 -1.824 1.00 88.94 101 VAL A O 1
ATOM 767 N N . LYS A 1 102 ? 2.604 0.011 -1.840 1.00 89.31 102 LYS A N 1
ATOM 768 C CA . LYS A 1 102 ? 2.915 0.262 -0.426 1.00 89.31 102 LYS A CA 1
ATOM 769 C C . LYS A 1 102 ? 2.922 1.755 -0.125 1.00 89.31 102 LYS A C 1
ATOM 771 O O . LYS A 1 102 ? 2.203 2.210 0.759 1.00 89.31 102 LYS A O 1
ATOM 776 N N . ARG A 1 103 ? 3.654 2.531 -0.930 1.00 87.56 103 ARG A N 1
ATOM 777 C CA . ARG A 1 103 ? 3.766 3.989 -0.770 1.00 87.56 103 ARG A CA 1
ATOM 778 C C . ARG A 1 103 ? 2.405 4.686 -0.869 1.00 87.56 103 ARG A C 1
ATOM 780 O O . ARG A 1 103 ? 2.142 5.623 -0.118 1.00 87.56 103 ARG A O 1
ATOM 787 N N . ALA A 1 104 ? 1.517 4.229 -1.753 1.00 86.12 104 ALA A N 1
ATOM 788 C CA . ALA A 1 104 ? 0.153 4.752 -1.842 1.00 86.12 104 ALA A CA 1
ATOM 789 C C . ALA A 1 104 ? -0.701 4.392 -0.612 1.00 86.12 104 ALA A C 1
ATOM 791 O O . ALA A 1 104 ? -1.461 5.234 -0.123 1.00 86.12 104 ALA A O 1
ATOM 792 N N . ALA A 1 105 ? -0.563 3.173 -0.082 1.00 87.25 105 ALA A N 1
ATOM 793 C CA . ALA A 1 105 ? -1.229 2.768 1.155 1.00 87.25 105 ALA A CA 1
ATOM 794 C C . ALA A 1 105 ? -0.723 3.575 2.367 1.00 87.25 105 ALA A C 1
ATOM 796 O O . ALA A 1 105 ? -1.537 4.046 3.166 1.00 87.25 105 ALA A O 1
ATOM 797 N N . ASP A 1 106 ? 0.586 3.814 2.460 1.00 87.88 106 ASP A N 1
ATOM 798 C CA . ASP A 1 106 ? 1.205 4.650 3.495 1.00 87.88 106 ASP A CA 1
ATOM 799 C C . ASP A 1 106 ? 0.725 6.100 3.416 1.00 87.88 106 ASP A C 1
ATOM 801 O O . ASP A 1 106 ? 0.354 6.688 4.433 1.00 87.88 106 ASP A O 1
ATOM 805 N N . ALA A 1 107 ? 0.661 6.672 2.209 1.00 86.25 107 ALA A N 1
ATOM 806 C CA . ALA A 1 107 ? 0.134 8.018 1.995 1.00 86.25 107 ALA A CA 1
ATOM 807 C C . ALA A 1 107 ? -1.312 8.149 2.502 1.00 86.25 107 ALA A C 1
ATOM 809 O O . ALA A 1 107 ? -1.665 9.152 3.126 1.00 86.25 107 ALA A O 1
ATOM 810 N N . TYR A 1 108 ? -2.142 7.119 2.302 1.00 84.88 108 TYR A N 1
ATOM 811 C CA . TYR A 1 108 ? -3.495 7.091 2.855 1.00 84.88 108 TYR A CA 1
ATOM 812 C C . TYR A 1 108 ? -3.502 7.046 4.391 1.00 84.88 108 TYR A C 1
ATOM 814 O O . TYR A 1 108 ? -4.298 7.753 5.014 1.00 84.88 108 TYR A O 1
ATOM 822 N N . GLN A 1 109 ? -2.636 6.240 5.017 1.00 84.12 109 GLN A N 1
ATOM 823 C CA . GLN A 1 109 ? -2.561 6.191 6.483 1.00 84.12 109 GLN A CA 1
ATOM 824 C C . GLN A 1 109 ? -2.078 7.515 7.072 1.00 84.12 109 GLN A C 1
ATOM 826 O O . GLN A 1 109 ? -2.671 7.989 8.039 1.00 84.12 109 GLN A O 1
ATOM 831 N N . ARG A 1 110 ? -1.079 8.158 6.459 1.00 83.44 110 ARG A N 1
ATOM 832 C CA . ARG A 1 110 ? -0.617 9.495 6.866 1.00 83.44 110 ARG A CA 1
ATOM 833 C C . ARG A 1 110 ? -1.747 10.518 6.787 1.00 83.44 110 ARG A C 1
ATOM 835 O O . ARG A 1 110 ? -2.062 11.138 7.795 1.00 83.44 110 ARG A O 1
ATOM 842 N N . ALA A 1 111 ? -2.456 10.582 5.658 1.00 82.69 111 ALA A N 1
ATOM 843 C CA . ALA A 1 111 ? -3.602 11.481 5.491 1.00 82.69 111 ALA A CA 1
ATOM 844 C C . ALA A 1 111 ? -4.740 11.205 6.495 1.00 82.69 111 ALA A C 1
ATOM 846 O O . ALA A 1 111 ? -5.504 12.103 6.849 1.00 82.69 111 ALA A O 1
ATOM 847 N N . ARG A 1 112 ? -4.884 9.958 6.964 1.00 78.19 112 ARG A N 1
ATOM 848 C CA . ARG A 1 112 ? -5.838 9.599 8.021 1.00 78.19 112 ARG A CA 1
ATOM 849 C C . ARG A 1 112 ? -5.369 10.067 9.402 1.00 78.19 112 ARG A C 1
ATOM 851 O O . ARG A 1 112 ? -6.203 10.521 10.185 1.00 78.19 112 ARG A O 1
ATOM 858 N N . LEU A 1 113 ? -4.079 9.933 9.701 1.00 78.50 113 LEU A N 1
ATOM 859 C CA . LEU A 1 113 ? -3.473 10.387 10.956 1.00 78.50 113 LEU A CA 1
ATOM 860 C C . LEU A 1 113 ? -3.420 11.917 11.041 1.00 78.50 113 LEU A C 1
ATOM 862 O O . LEU A 1 113 ? -3.533 12.469 12.122 1.00 78.50 113 LEU A O 1
ATOM 866 N N . GLU A 1 114 ? -3.333 12.624 9.922 1.00 74.56 114 GLU A N 1
ATOM 867 C CA . GLU A 1 114 ? -3.403 14.094 9.881 1.00 74.56 114 GLU A CA 1
ATOM 868 C C . GLU A 1 114 ? -4.824 14.652 10.112 1.00 74.56 114 GLU A C 1
ATOM 870 O O . GLU A 1 114 ? -5.023 15.863 10.154 1.00 74.56 114 GLU A O 1
ATOM 875 N N . GLY A 1 115 ? -5.832 13.788 10.277 1.00 71.00 115 GLY A N 1
ATOM 876 C CA . GLY A 1 115 ? -7.192 14.197 10.627 1.00 71.00 115 GLY A CA 1
ATOM 877 C C . GLY A 1 115 ? -7.354 14.646 12.091 1.00 71.00 115 GLY A C 1
ATOM 878 O O . GLY A 1 115 ? -6.427 14.531 12.894 1.00 71.00 115 GLY A O 1
ATOM 879 N N . PRO A 1 116 ? -8.573 15.071 12.490 1.00 62.38 116 PRO A N 1
ATOM 880 C CA . PRO A 1 116 ? -8.852 15.623 13.823 1.00 62.38 116 PRO A CA 1
ATOM 881 C C . PRO A 1 116 ? -8.380 14.734 14.984 1.00 62.38 116 PRO A C 1
ATOM 883 O O . PRO A 1 116 ? -7.921 15.236 16.002 1.00 62.38 116 PRO A O 1
ATOM 886 N N . GLY A 1 117 ? -8.447 13.409 14.816 1.00 63.50 117 GLY A N 1
ATOM 887 C CA . GLY A 1 117 ? -8.012 12.450 15.832 1.00 63.50 117 GLY A CA 1
ATOM 888 C C . GLY A 1 117 ? -6.496 12.384 16.045 1.00 63.50 117 GLY A C 1
ATOM 889 O O . GLY A 1 117 ? -6.066 12.132 17.166 1.00 63.50 117 GLY A O 1
ATOM 890 N N . GLY A 1 118 ? -5.673 12.621 15.020 1.00 64.69 118 GLY A N 1
ATOM 891 C CA . GLY A 1 118 ? -4.218 12.557 15.191 1.00 64.69 118 GLY A CA 1
ATOM 892 C C . GLY A 1 118 ? -3.580 13.884 15.589 1.00 64.69 118 GLY A C 1
ATOM 893 O O . GLY A 1 118 ? -2.535 13.868 16.232 1.00 64.69 118 GLY A O 1
ATOM 894 N N . THR A 1 119 ? -4.229 15.024 15.335 1.00 66.81 119 THR A N 1
ATOM 895 C CA . THR A 1 119 ? -3.831 16.298 15.961 1.00 66.81 119 THR A CA 1
ATOM 896 C C . THR A 1 119 ? -4.034 16.254 17.476 1.00 66.81 119 THR A C 1
ATOM 898 O O . THR A 1 119 ? -3.172 16.712 18.220 1.00 66.81 119 THR A O 1
ATOM 901 N N . ILE A 1 120 ? -5.129 15.640 17.942 1.00 75.62 120 ILE A N 1
ATOM 902 C CA . ILE A 1 120 ? -5.379 15.424 19.376 1.00 75.62 120 ILE A CA 1
ATOM 903 C C . ILE A 1 120 ? -4.296 14.521 19.973 1.00 75.62 120 ILE A C 1
ATOM 905 O O . ILE A 1 120 ? -3.711 14.871 20.992 1.00 75.62 120 ILE A O 1
ATOM 909 N N . LEU A 1 121 ? -3.967 13.410 19.307 1.00 78.69 121 LEU A N 1
ATOM 910 C CA . LEU A 1 121 ? -2.912 12.506 19.766 1.00 78.69 121 LEU A CA 1
ATOM 911 C C . LEU A 1 121 ? -1.546 13.206 19.865 1.00 78.69 121 LEU A C 1
ATOM 913 O O . LEU A 1 121 ? -0.874 13.080 20.883 1.00 78.69 121 LEU A O 1
ATOM 917 N N . LYS A 1 122 ? -1.154 13.991 18.851 1.00 76.00 122 LYS A N 1
ATOM 918 C CA . LYS A 1 122 ? 0.095 14.774 18.879 1.00 76.00 122 LYS A CA 1
ATOM 919 C C . LYS A 1 122 ? 0.122 15.781 20.028 1.00 76.00 122 LYS A C 1
ATOM 921 O O . LYS A 1 122 ? 1.162 15.959 20.650 1.00 76.00 122 LYS A O 1
ATOM 926 N N . LYS A 1 123 ? -1.017 16.412 20.323 1.00 79.25 123 LYS A N 1
ATOM 927 C CA . LYS A 1 123 ? -1.148 17.383 21.413 1.00 79.25 123 LYS A CA 1
ATOM 928 C C . LYS A 1 123 ? -1.022 16.727 22.791 1.00 79.25 123 LYS A C 1
ATOM 930 O O . LYS A 1 123 ? -0.400 17.305 23.668 1.00 79.25 123 LYS A O 1
ATOM 935 N N . VAL A 1 124 ? -1.567 15.521 22.959 1.00 86.06 124 VAL A N 1
ATOM 936 C CA . VAL A 1 124 ? -1.422 14.728 24.194 1.00 86.06 124 VAL A CA 1
ATOM 937 C C . VAL A 1 124 ? 0.020 14.256 24.377 1.00 86.06 124 VAL A C 1
ATOM 939 O O . VAL A 1 124 ? 0.565 14.389 25.464 1.00 86.06 124 VAL A O 1
ATOM 942 N N . ILE A 1 125 ? 0.661 13.753 23.317 1.00 87.81 125 ILE A N 1
ATOM 943 C CA . ILE A 1 125 ? 2.061 13.302 23.382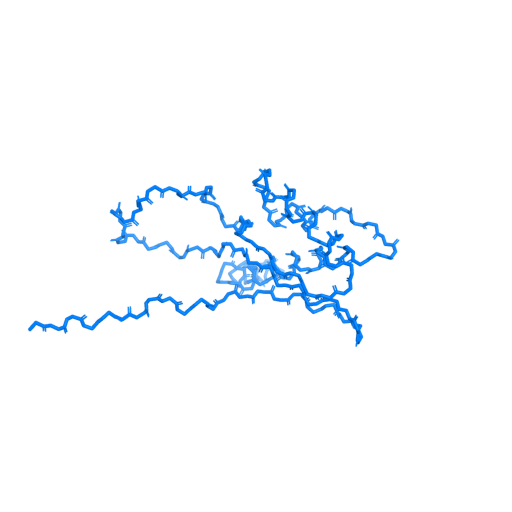 1.00 87.81 125 ILE A CA 1
ATOM 944 C C . ILE A 1 125 ? 2.996 14.472 23.715 1.00 87.81 125 ILE A C 1
ATOM 946 O O . ILE A 1 125 ? 3.834 14.340 24.594 1.00 87.81 125 ILE A O 1
ATOM 950 N N . SER A 1 126 ? 2.798 15.633 23.085 1.00 84.69 126 SER A N 1
ATOM 951 C CA . SER A 1 126 ? 3.554 16.861 23.379 1.00 84.69 126 SER A CA 1
ATOM 952 C C . SER A 1 126 ? 3.309 17.430 24.781 1.00 84.69 126 SER A C 1
ATOM 954 O O . SER A 1 126 ? 3.975 18.383 25.158 1.00 84.69 126 SER A O 1
ATOM 956 N N . TRP A 1 127 ? 2.309 16.934 25.511 1.00 87.25 127 TRP A N 1
ATOM 957 C CA . TRP A 1 127 ? 2.065 17.323 26.899 1.00 87.25 127 TRP A CA 1
ATOM 958 C C . TRP A 1 127 ? 2.731 16.359 27.892 1.00 87.25 127 TRP A C 1
ATOM 960 O O . TRP A 1 127 ? 2.914 16.707 29.052 1.00 87.25 127 TRP A O 1
ATOM 970 N N . LEU A 1 128 ? 3.089 15.152 27.440 1.00 85.19 128 LEU A N 1
ATOM 971 C CA . LEU A 1 128 ? 3.776 14.137 28.241 1.00 85.19 128 LEU A CA 1
ATOM 972 C C . LEU A 1 128 ? 5.303 14.138 28.073 1.00 85.19 128 LEU A C 1
ATOM 974 O O . LEU A 1 128 ? 5.988 13.532 28.892 1.00 85.19 128 LEU A O 1
ATOM 978 N N . THR A 1 129 ? 5.825 14.751 27.011 1.00 76.56 129 THR A N 1
ATOM 979 C CA . THR A 1 129 ? 7.257 15.025 26.798 1.00 76.56 129 THR A CA 1
ATOM 980 C C . THR A 1 129 ? 7.507 16.508 26.969 1.00 76.56 129 THR A C 1
ATOM 982 O O . THR A 1 129 ? 8.440 16.851 27.722 1.00 76.56 129 THR A O 1
#

Sequence (129 aa):
MGHLHRPRGRARGAVGGRGRGARGPHLLLRARRPRPRDRRRRGAWRGEDLGGHPGTILGATVLGSRAGELLMPLVLAKKNGLKLARVAGTIFPYPTMVEGVKRAADAYQRARLEGPGGTILKKVISWLT

Secondary structure (DSSP, 8-state):
--------------EEE--SSTT--EEEEEE-PPPP---S-SS---S------TTBEEEEEEESTTHHHHHHHHHHHHHTT-BHHHHHTSPPPTT-TTHHHHHHHHHHHHHHHTSHHHHHHHHHHHHH-

pLDDT: mean 70.06, std 19.53, range [34.38, 92.88]

Radius of gy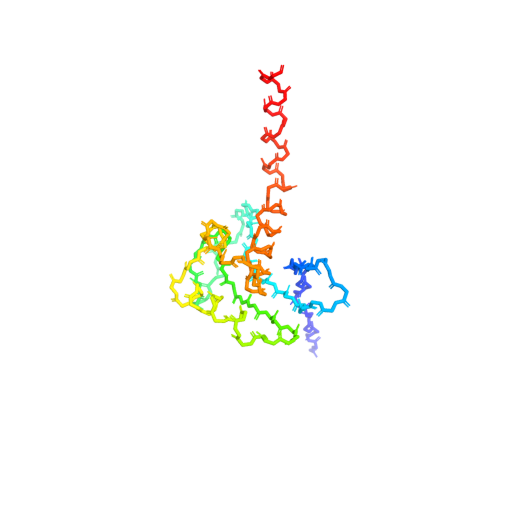ration: 17.97 Å; chains: 1; bounding box: 58×31×46 Å

Foldseek 3Di:
DDDDDDDDDPPDAWQWQDPPDVAAKTKTWDWDADDDPDPPDPDPDDDDPPDPDGQFGPDIDIGHPPSVVLCVVVVVCNVVRHGLVVVLVDDDDPPDSNVSSNSSSVSVVVVNCPDPVNVVVVVVVVVVD